Protein AF-A0A3L7J5D7-F1 (afdb_monomer_lite)

Organism: NCBI:txid1164595

Foldseek 3Di:
DDKDKDKDKDKDWDWDQPPVVRDTDTDDIDIDIDIDMDDDDCVRVPDPDDDPPPPPVPPDDPDDPDDPPPPPPCVVVVVVVVVVVVVVVVVVVVVVVVVVVVVVVD

Sequence (106 aa):
MAEVTTTTTTVSTGWNLDTATSTWVAAEPVTTVADAKRAATPVECPVAAAQPAQADDIEASPVAETLPETGSDAGWVVLIAGGLVLVGVQLMLMQRTRRVARENQS

Structure (mmCIF, N/CA/C/O backbone):
data_AF-A0A3L7J5D7-F1
#
_entry.id   AF-A0A3L7J5D7-F1
#
loop_
_atom_site.group_PDB
_atom_site.id
_atom_site.type_symbol
_atom_site.label_atom_id
_atom_site.label_alt_id
_atom_site.label_comp_id
_atom_site.label_asym_id
_atom_site.label_entity_id
_atom_site.label_seq_id
_atom_site.pdbx_PDB_ins_code
_atom_site.Cartn_x
_atom_site.Cartn_y
_atom_site.Cartn_z
_atom_site.occupancy
_atom_site.B_iso_or_equiv
_atom_site.auth_seq_id
_atom_site.auth_comp_id
_atom_site.auth_asym_id
_atom_site.auth_atom_id
_atom_site.pdbx_PDB_model_num
ATOM 1 N N . MET A 1 1 ? 13.151 7.532 -17.005 1.00 72.94 1 MET A N 1
ATOM 2 C CA . MET A 1 1 ? 13.958 6.606 -16.178 1.00 72.94 1 MET A CA 1
ATOM 3 C C . MET A 1 1 ? 12.989 5.813 -15.320 1.00 72.94 1 MET A C 1
ATOM 5 O O . MET A 1 1 ? 11.998 6.399 -14.906 1.00 72.94 1 MET A O 1
ATOM 9 N N . ALA A 1 2 ? 13.203 4.512 -15.128 1.00 87.50 2 ALA A N 1
ATOM 10 C CA . ALA A 1 2 ? 12.331 3.716 -14.265 1.00 87.50 2 ALA A CA 1
ATOM 11 C C . ALA A 1 2 ? 12.617 4.015 -12.780 1.00 87.50 2 ALA A C 1
ATOM 13 O O . ALA A 1 2 ? 13.771 4.240 -12.404 1.00 87.50 2 ALA A O 1
ATOM 14 N N . GLU A 1 3 ? 11.576 4.022 -11.949 1.00 93.06 3 GLU A N 1
ATOM 15 C CA . GLU A 1 3 ? 11.654 4.283 -10.507 1.00 93.06 3 GLU A CA 1
ATOM 16 C C . GLU A 1 3 ? 11.096 3.097 -9.717 1.00 93.06 3 GLU A C 1
ATOM 18 O O . GLU A 1 3 ? 10.107 2.481 -10.112 1.00 93.06 3 GLU A O 1
ATOM 23 N N . VAL A 1 4 ? 11.717 2.808 -8.575 1.00 93.19 4 VAL A N 1
ATOM 24 C CA . VAL A 1 4 ? 11.221 1.854 -7.579 1.00 93.19 4 VAL A CA 1
ATOM 25 C C . VAL A 1 4 ? 10.638 2.652 -6.419 1.00 93.19 4 VAL A C 1
ATOM 27 O O . VAL A 1 4 ? 11.320 3.507 -5.848 1.00 93.19 4 VAL A O 1
ATOM 30 N N . THR A 1 5 ? 9.382 2.365 -6.071 1.00 96.12 5 THR A N 1
ATOM 31 C CA . THR A 1 5 ? 8.714 2.922 -4.888 1.00 96.12 5 THR A CA 1
ATOM 32 C C . THR A 1 5 ? 8.562 1.827 -3.840 1.00 96.12 5 THR A C 1
ATOM 34 O O . THR A 1 5 ? 7.972 0.784 -4.113 1.00 96.12 5 THR A O 1
ATOM 37 N N . THR A 1 6 ? 9.092 2.069 -2.647 1.00 96.50 6 THR A N 1
ATOM 38 C CA . THR A 1 6 ? 8.938 1.201 -1.481 1.00 96.50 6 THR A CA 1
ATOM 39 C C . THR A 1 6 ? 7.940 1.837 -0.528 1.00 96.50 6 THR A C 1
ATOM 41 O O . THR A 1 6 ? 8.218 2.903 0.018 1.00 96.50 6 THR A O 1
ATOM 44 N N . THR A 1 7 ? 6.817 1.164 -0.289 1.00 97.69 7 THR A N 1
ATOM 45 C CA . THR A 1 7 ? 5.791 1.597 0.665 1.00 97.69 7 THR A CA 1
ATOM 46 C C . THR A 1 7 ? 5.949 0.841 1.978 1.00 97.69 7 THR A C 1
ATOM 48 O O . THR A 1 7 ? 5.861 -0.385 2.020 1.00 97.69 7 THR A O 1
ATOM 51 N N . THR A 1 8 ? 6.171 1.570 3.067 1.00 97.75 8 THR A N 1
ATOM 52 C CA . THR A 1 8 ? 6.230 1.033 4.430 1.00 97.75 8 THR A CA 1
ATOM 53 C C . THR A 1 8 ? 4.934 1.382 5.145 1.00 97.75 8 THR A C 1
ATOM 55 O O . THR A 1 8 ? 4.598 2.556 5.279 1.00 97.75 8 THR A O 1
ATOM 58 N N . THR A 1 9 ? 4.209 0.368 5.613 1.00 97.81 9 THR A N 1
ATOM 59 C CA . THR A 1 9 ? 2.987 0.541 6.410 1.00 97.81 9 THR A CA 1
ATOM 60 C C . THR A 1 9 ? 3.270 0.116 7.843 1.00 97.81 9 THR A C 1
ATOM 62 O O . THR A 1 9 ? 3.676 -1.019 8.079 1.00 97.81 9 THR A O 1
ATOM 65 N N . THR A 1 10 ? 3.055 1.017 8.797 1.00 96.75 10 THR A N 1
ATOM 66 C CA . THR A 1 10 ? 3.160 0.728 10.231 1.00 96.75 10 THR A CA 1
ATOM 67 C C . THR A 1 10 ? 1.760 0.736 10.823 1.00 96.75 10 THR A C 1
ATOM 69 O O . THR A 1 10 ? 1.022 1.699 10.631 1.00 96.75 10 THR A O 1
ATOM 72 N N . VAL A 1 11 ? 1.397 -0.320 11.550 1.00 97.31 11 VAL A N 1
ATOM 73 C CA . VAL A 1 11 ? 0.139 -0.398 12.300 1.00 97.31 11 VAL A CA 1
ATOM 74 C C . VAL A 1 11 ? 0.479 -0.464 13.782 1.00 97.31 11 VAL A C 1
ATOM 76 O O . VAL A 1 11 ? 1.080 -1.432 14.244 1.00 97.31 11 VAL A O 1
ATOM 79 N N . SER A 1 12 ? 0.102 0.573 14.521 1.00 96.75 12 SER A N 1
ATOM 80 C CA . SER A 1 12 ? 0.285 0.670 15.965 1.00 96.75 12 SER A CA 1
ATOM 81 C C . SER A 1 12 ? -1.023 0.337 16.668 1.00 96.75 12 SER A C 1
ATOM 83 O O . SER A 1 12 ? -2.043 0.984 16.439 1.00 96.75 12 SER A O 1
ATOM 85 N N . THR A 1 13 ? -0.989 -0.661 17.546 1.00 97.19 13 THR A N 1
ATOM 86 C CA . THR A 1 13 ? -2.122 -1.066 18.388 1.00 97.19 13 THR A CA 1
ATOM 87 C C . THR A 1 13 ? -1.840 -0.742 19.847 1.00 97.19 13 THR A C 1
ATOM 89 O O . THR A 1 13 ? -0.685 -0.756 20.273 1.00 97.19 13 THR A O 1
ATOM 92 N N . GLY A 1 14 ? -2.884 -0.518 20.639 1.00 95.69 14 GLY A N 1
ATOM 93 C CA . GLY A 1 14 ? -2.731 -0.240 22.061 1.00 95.69 14 GLY A CA 1
ATOM 94 C C . GLY A 1 14 ? -3.992 -0.521 22.861 1.00 95.69 14 GLY A C 1
ATOM 95 O O . GLY A 1 14 ? -4.997 -0.991 22.331 1.00 95.69 14 GLY A O 1
ATOM 96 N N . TRP A 1 15 ? -3.916 -0.205 24.147 1.00 97.31 15 TRP A N 1
ATOM 97 C CA . TRP A 1 15 ? -5.036 -0.249 25.076 1.00 97.31 15 TRP A CA 1
ATOM 98 C C . TRP A 1 15 ? -5.157 1.115 25.749 1.00 97.31 15 TRP A C 1
ATOM 100 O O . TRP A 1 15 ? -4.146 1.705 26.128 1.00 97.31 15 TRP A O 1
ATOM 110 N N . ASN A 1 16 ? -6.383 1.597 25.912 1.00 96.94 16 ASN A N 1
ATOM 111 C CA . ASN A 1 16 ? -6.697 2.786 26.691 1.00 96.94 16 ASN A CA 1
ATOM 112 C C . ASN A 1 16 ? -7.369 2.360 27.994 1.00 96.94 16 ASN A C 1
ATOM 114 O O . ASN A 1 16 ? -8.200 1.452 28.001 1.00 96.94 16 ASN A O 1
ATOM 118 N N . LEU A 1 17 ? -7.016 3.012 29.097 1.00 97.12 17 LEU A N 1
ATOM 119 C CA . LEU A 1 17 ? -7.731 2.827 30.352 1.00 97.12 17 LEU A CA 1
ATOM 120 C C . LEU A 1 17 ? -9.020 3.653 30.306 1.00 97.12 17 LEU A C 1
ATOM 122 O O . LEU A 1 17 ? -8.961 4.883 30.280 1.00 97.12 17 LEU A O 1
ATOM 126 N N . ASP A 1 18 ? -10.172 2.986 30.328 1.00 96.94 18 ASP A N 1
ATOM 127 C CA . ASP A 1 18 ? -11.449 3.627 30.618 1.00 96.94 18 ASP A CA 1
ATOM 128 C C . ASP A 1 18 ? -11.533 3.877 32.126 1.00 96.94 18 ASP A C 1
ATOM 130 O O . ASP A 1 18 ? -11.729 2.963 32.931 1.00 96.94 18 ASP A O 1
ATOM 134 N N . THR A 1 19 ? -11.361 5.136 32.519 1.00 97.44 19 THR A N 1
ATOM 135 C CA . THR A 1 19 ? -11.358 5.548 33.925 1.00 97.44 19 THR A CA 1
ATOM 136 C C . THR A 1 19 ? -12.743 5.510 34.563 1.00 97.44 19 THR A C 1
ATOM 138 O O . THR A 1 19 ? -12.827 5.429 35.787 1.00 97.44 19 THR A O 1
ATOM 141 N N . ALA A 1 20 ? -13.824 5.523 33.775 1.00 96.69 20 ALA A N 1
ATOM 142 C CA . ALA A 1 20 ? -15.184 5.461 34.303 1.00 96.69 20 ALA A CA 1
ATOM 143 C C . ALA A 1 20 ? -15.536 4.046 34.777 1.00 96.69 20 ALA A C 1
ATOM 145 O O . ALA A 1 20 ? -16.196 3.875 35.801 1.00 96.69 20 ALA A O 1
ATOM 146 N N . THR A 1 21 ? -15.065 3.028 34.056 1.00 96.75 21 THR A N 1
ATOM 147 C CA . THR A 1 21 ? -15.317 1.614 34.377 1.00 96.75 21 THR A CA 1
ATOM 148 C C . THR A 1 21 ? -14.111 0.906 34.998 1.00 96.75 21 THR A C 1
ATOM 150 O O . THR A 1 21 ? -14.234 -0.231 35.446 1.00 96.75 21 THR A O 1
ATOM 153 N N . SER A 1 22 ? -12.949 1.569 35.063 1.00 95.75 22 SER A N 1
ATOM 154 C CA . SER A 1 22 ? -11.658 0.970 35.439 1.00 95.75 22 SER A CA 1
ATOM 155 C C . SER A 1 22 ? -11.307 -0.272 34.610 1.00 95.75 22 SER A C 1
ATOM 157 O O . SER A 1 22 ? -10.723 -1.227 35.123 1.00 95.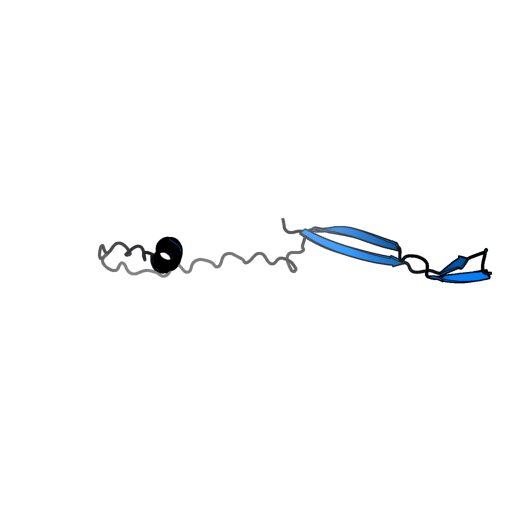75 22 SER A O 1
ATOM 159 N N . THR A 1 23 ? -11.658 -0.271 33.321 1.00 97.81 23 THR A N 1
ATOM 160 C CA . THR A 1 23 ? -11.344 -1.371 32.400 1.00 97.81 23 THR A CA 1
ATOM 161 C C . THR A 1 23 ? -10.403 -0.916 31.291 1.00 97.81 23 THR A C 1
ATOM 163 O O . THR A 1 23 ? -10.415 0.239 30.874 1.00 97.81 23 THR A O 1
ATOM 166 N N . TRP A 1 24 ? -9.550 -1.822 30.814 1.00 97.00 24 TRP A N 1
ATOM 167 C CA . TRP A 1 24 ? -8.743 -1.570 29.624 1.00 97.00 24 TRP A CA 1
ATOM 168 C C . TRP A 1 24 ? -9.565 -1.900 28.384 1.00 97.00 24 TRP A C 1
ATOM 170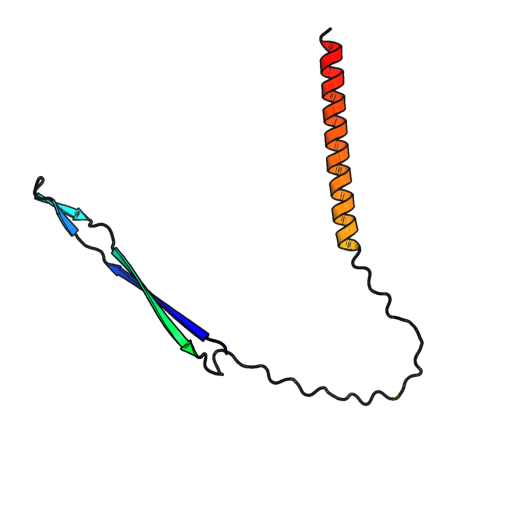 O O . TRP A 1 24 ? -10.049 -3.021 28.235 1.00 97.00 24 TRP A O 1
ATOM 180 N N . VAL A 1 25 ? -9.688 -0.932 27.484 1.00 97.12 25 VAL A N 1
ATOM 181 C CA . VAL A 1 25 ? -10.369 -1.081 26.197 1.00 97.12 25 VAL A CA 1
ATOM 182 C C . VAL A 1 25 ? -9.356 -0.986 25.065 1.00 97.12 25 VAL A C 1
ATOM 184 O O . VAL A 1 25 ? -8.360 -0.269 25.172 1.00 97.12 25 VAL A O 1
ATOM 187 N N . ALA A 1 26 ? -9.578 -1.734 23.985 1.00 97.19 26 ALA A N 1
ATOM 188 C CA . ALA A 1 26 ? -8.699 -1.668 22.825 1.00 97.19 26 ALA A CA 1
ATOM 189 C C . ALA A 1 26 ? -8.711 -0.241 22.254 1.00 97.19 26 ALA A C 1
ATOM 191 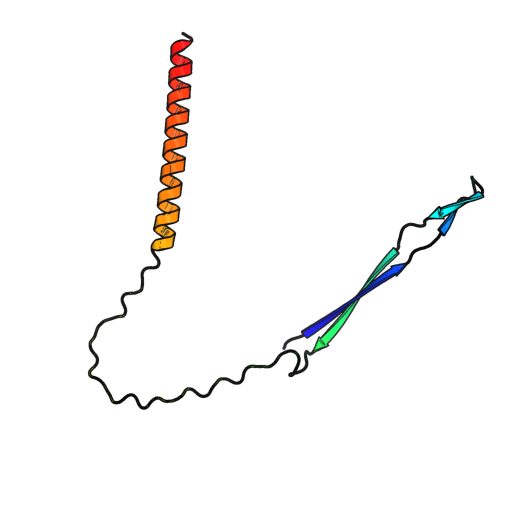O O . ALA A 1 26 ? -9.775 0.338 22.035 1.00 97.19 26 ALA A O 1
ATOM 192 N N . ALA A 1 27 ? -7.527 0.328 22.039 1.00 96.12 27 ALA A N 1
ATOM 193 C CA . ALA A 1 27 ? -7.394 1.593 21.335 1.00 96.12 27 ALA A CA 1
ATOM 194 C C . ALA A 1 27 ? -7.620 1.371 19.835 1.00 96.12 27 ALA A C 1
ATOM 196 O O . ALA A 1 27 ? -7.297 0.304 19.302 1.00 96.12 27 ALA A O 1
ATOM 197 N N . GLU A 1 28 ? -8.134 2.388 19.145 1.00 95.56 28 GLU A N 1
ATOM 198 C CA . GLU A 1 28 ? -8.204 2.346 17.687 1.00 95.56 28 GLU A CA 1
ATOM 199 C C . GLU A 1 28 ? -6.792 2.188 17.098 1.00 95.56 28 GLU A C 1
ATOM 201 O O . GLU A 1 28 ? -5.856 2.864 17.544 1.00 95.56 28 GLU A O 1
ATOM 206 N N . PRO A 1 29 ? -6.604 1.288 16.117 1.00 96.31 29 PRO A N 1
ATOM 207 C CA . PRO A 1 29 ? -5.304 1.096 15.502 1.00 96.31 29 PRO A CA 1
ATOM 208 C C . PRO A 1 29 ? -4.913 2.344 14.710 1.00 96.31 29 PRO A C 1
ATOM 210 O O . PRO A 1 29 ? -5.660 2.822 13.856 1.00 96.31 29 PRO A O 1
ATOM 213 N N . VAL A 1 30 ? -3.703 2.843 14.944 1.00 96.69 30 VAL A N 1
ATOM 214 C CA . VAL A 1 30 ? -3.142 3.956 14.176 1.00 96.69 30 VAL A CA 1
ATOM 215 C C . VAL A 1 30 ? -2.300 3.380 13.050 1.00 96.69 30 VAL A C 1
ATOM 217 O O . VAL A 1 30 ? -1.328 2.671 13.300 1.00 96.69 30 VAL A O 1
ATOM 220 N N . THR A 1 31 ? -2.663 3.691 11.807 1.00 97.75 31 THR A N 1
ATOM 221 C CA . THR A 1 31 ? -1.900 3.273 10.625 1.00 97.75 31 THR A CA 1
ATOM 222 C C . THR A 1 31 ? -1.137 4.459 10.054 1.00 97.75 31 THR A C 1
ATOM 224 O O . THR A 1 31 ? -1.725 5.508 9.796 1.00 97.75 31 THR A O 1
ATOM 227 N N . THR A 1 32 ? 0.164 4.297 9.828 1.00 97.06 32 THR A N 1
ATOM 228 C CA . THR A 1 32 ? 0.996 5.274 9.119 1.00 97.06 32 THR A CA 1
ATOM 229 C C . THR A 1 32 ? 1.603 4.638 7.878 1.00 97.06 32 THR A C 1
ATOM 231 O O . THR A 1 32 ? 1.999 3.472 7.884 1.00 97.06 32 THR A O 1
ATOM 234 N N . VAL A 1 33 ? 1.655 5.408 6.793 1.00 97.75 33 VAL A N 1
ATOM 235 C CA . VAL A 1 33 ? 2.198 4.974 5.504 1.00 97.75 33 VAL A CA 1
ATOM 236 C C . VAL A 1 33 ? 3.318 5.928 5.118 1.00 97.75 33 VAL A C 1
ATOM 238 O O . VAL A 1 33 ? 3.147 7.145 5.185 1.00 97.75 33 VAL A O 1
ATOM 241 N N . ALA A 1 34 ? 4.465 5.374 4.744 1.00 96.69 34 ALA A N 1
ATOM 242 C CA . ALA A 1 34 ? 5.627 6.125 4.298 1.00 96.69 34 ALA A CA 1
ATOM 243 C C . ALA A 1 34 ? 6.173 5.524 3.005 1.00 96.69 34 ALA A C 1
ATOM 245 O O . ALA A 1 34 ? 6.447 4.326 2.942 1.00 96.69 34 ALA A O 1
ATOM 246 N N . ASP A 1 35 ? 6.374 6.370 1.999 1.00 97.62 35 ASP A N 1
ATOM 247 C CA . ASP A 1 35 ? 6.932 5.969 0.713 1.00 97.62 35 ASP A CA 1
ATOM 248 C C . ASP A 1 35 ? 8.374 6.455 0.568 1.00 97.62 35 ASP A C 1
ATOM 250 O O . ASP A 1 35 ? 8.696 7.611 0.846 1.00 97.62 35 ASP A O 1
ATOM 254 N N . ALA A 1 36 ? 9.238 5.575 0.074 1.00 96.62 36 ALA A N 1
ATOM 255 C CA . ALA A 1 36 ? 10.594 5.900 -0.337 1.00 96.62 36 ALA A CA 1
ATOM 256 C C . ALA A 1 36 ? 10.754 5.605 -1.828 1.00 96.62 36 ALA A C 1
ATOM 258 O O . ALA A 1 36 ? 10.400 4.525 -2.299 1.00 96.62 36 ALA A O 1
ATOM 259 N N . LYS A 1 37 ? 11.307 6.561 -2.575 1.00 96.81 37 LYS A N 1
ATOM 260 C CA . LYS A 1 37 ? 11.565 6.415 -4.009 1.00 96.81 37 LYS A CA 1
ATOM 261 C C . LYS A 1 37 ? 13.054 6.356 -4.283 1.00 96.81 37 LYS A C 1
ATOM 263 O O . LYS A 1 37 ? 13.835 7.079 -3.667 1.00 96.81 37 LYS A O 1
ATOM 268 N N . ARG A 1 38 ? 13.437 5.533 -5.253 1.00 96.38 38 ARG A N 1
ATOM 269 C CA . ARG A 1 38 ? 14.782 5.534 -5.832 1.00 96.38 38 ARG A CA 1
ATOM 270 C C . ARG A 1 38 ? 14.739 5.194 -7.314 1.00 96.38 38 ARG A C 1
ATOM 272 O O . ARG A 1 38 ? 13.784 4.588 -7.794 1.00 96.38 38 ARG A O 1
ATOM 279 N N . ALA A 1 39 ? 15.814 5.522 -8.022 1.00 94.19 39 ALA A N 1
ATOM 280 C CA . ALA A 1 39 ? 16.009 5.028 -9.377 1.00 94.19 39 ALA A CA 1
ATOM 281 C C . ALA A 1 39 ? 16.072 3.489 -9.383 1.00 94.19 39 ALA A C 1
ATOM 283 O O . ALA A 1 39 ? 16.670 2.869 -8.492 1.00 94.19 39 ALA A O 1
ATOM 284 N N . ALA A 1 40 ? 15.450 2.881 -10.392 1.00 89.62 40 ALA A N 1
ATOM 285 C CA . ALA A 1 40 ? 15.596 1.458 -10.647 1.00 89.62 40 ALA A CA 1
ATOM 286 C C . ALA A 1 40 ? 17.023 1.153 -11.113 1.00 89.62 40 ALA A C 1
ATOM 288 O O . ALA A 1 40 ? 17.614 1.906 -11.893 1.00 89.62 40 ALA A O 1
ATOM 289 N N . THR A 1 41 ? 17.579 0.040 -10.642 1.00 89.38 41 THR A N 1
ATOM 290 C CA . THR A 1 41 ? 18.847 -0.464 -11.172 1.00 89.38 41 THR A CA 1
ATOM 291 C C . THR A 1 41 ? 18.617 -1.151 -12.525 1.00 89.38 41 THR A C 1
ATOM 293 O O . THR A 1 41 ? 17.515 -1.639 -12.788 1.00 89.38 41 THR A O 1
ATOM 296 N N . PRO A 1 42 ? 19.645 -1.262 -13.387 1.00 83.69 42 PRO A N 1
ATOM 297 C CA . PRO A 1 42 ? 19.526 -1.973 -14.664 1.00 83.69 42 PRO A CA 1
ATOM 298 C C . PRO A 1 42 ? 19.117 -3.448 -14.530 1.00 83.69 42 PRO A C 1
ATOM 300 O O . PRO A 1 42 ? 18.609 -4.024 -15.482 1.00 83.69 42 PRO A O 1
ATOM 303 N N . VAL A 1 43 ? 19.327 -4.062 -13.361 1.00 85.88 43 VAL A N 1
ATOM 304 C CA . VAL A 1 43 ? 18.894 -5.440 -13.071 1.00 85.88 43 VAL A CA 1
ATOM 305 C C . VAL A 1 43 ? 17.391 -5.506 -12.789 1.00 85.88 43 VAL A C 1
ATOM 307 O O . VAL A 1 43 ? 16.729 -6.462 -13.175 1.00 85.88 43 VAL A O 1
ATOM 310 N N . GLU A 1 44 ? 16.839 -4.486 -12.135 1.00 82.75 44 GLU A N 1
ATOM 311 C CA . GLU A 1 44 ? 15.414 -4.408 -11.785 1.00 82.75 44 GLU A CA 1
ATOM 312 C C . GLU A 1 44 ? 14.550 -3.951 -12.959 1.00 82.75 44 GLU A C 1
ATOM 314 O O . GLU A 1 44 ? 13.361 -4.251 -13.019 1.00 82.75 44 GLU A O 1
ATOM 319 N N . CYS A 1 45 ? 15.147 -3.212 -13.891 1.00 81.69 45 CYS A N 1
ATOM 320 C CA . CYS A 1 45 ? 14.527 -2.782 -15.136 1.00 81.69 45 CYS A CA 1
ATOM 321 C C . CYS A 1 45 ? 15.503 -3.032 -16.292 1.00 81.69 45 CYS A C 1
ATOM 323 O O . CYS A 1 45 ? 16.134 -2.081 -16.767 1.00 81.69 45 CYS A O 1
ATOM 325 N N . PRO A 1 46 ? 15.662 -4.295 -16.736 1.00 74.94 46 PRO A N 1
ATOM 326 C CA . PRO A 1 46 ? 16.542 -4.606 -17.847 1.00 74.94 46 PRO A CA 1
ATOM 327 C C . PRO A 1 46 ? 16.006 -3.930 -19.102 1.00 74.94 46 PRO A C 1
ATOM 329 O O . PRO A 1 46 ? 14.918 -4.234 -19.591 1.00 74.94 46 PRO A O 1
ATOM 332 N N . VAL A 1 47 ? 16.784 -2.987 -19.627 1.00 73.81 47 VAL A N 1
ATOM 333 C CA . VAL A 1 47 ? 16.541 -2.458 -20.964 1.00 73.81 47 VAL A CA 1
ATOM 334 C C . VAL A 1 47 ? 16.907 -3.581 -21.922 1.00 73.81 47 VAL A C 1
ATOM 336 O O . VAL A 1 47 ? 18.078 -3.945 -22.025 1.00 73.81 47 VAL A O 1
ATOM 339 N N . ALA A 1 48 ? 15.907 -4.164 -22.586 1.00 73.31 48 ALA A N 1
ATOM 340 C CA . ALA A 1 48 ? 16.164 -5.104 -23.663 1.00 73.31 48 ALA A CA 1
ATOM 341 C C . ALA A 1 48 ? 17.040 -4.393 -24.700 1.00 73.31 48 ALA A C 1
ATOM 343 O O . ALA A 1 48 ? 16.650 -3.358 -25.246 1.00 73.31 48 ALA A O 1
ATOM 344 N N . ALA A 1 49 ? 18.247 -4.911 -24.930 1.00 67.06 49 ALA A N 1
ATOM 345 C CA . ALA A 1 49 ? 19.044 -4.454 -26.052 1.00 67.06 49 ALA A CA 1
ATOM 346 C C . ALA A 1 49 ? 18.219 -4.691 -27.320 1.00 67.06 49 ALA A C 1
ATOM 348 O O . ALA A 1 49 ? 17.633 -5.765 -27.481 1.00 67.06 49 ALA A O 1
ATOM 349 N N . ALA A 1 50 ? 18.147 -3.689 -28.198 1.00 61.41 50 ALA A N 1
ATOM 350 C CA . ALA A 1 50 ? 17.582 -3.897 -29.520 1.00 61.41 50 ALA A CA 1
ATOM 351 C C . ALA A 1 50 ? 18.344 -5.064 -30.154 1.00 61.41 50 ALA A C 1
ATOM 353 O O . ALA A 1 50 ? 19.567 -5.002 -30.298 1.00 61.41 50 ALA A O 1
ATOM 354 N N . GLN A 1 51 ? 17.636 -6.150 -30.456 1.00 65.94 51 GLN A N 1
ATOM 355 C CA . GLN A 1 51 ? 18.236 -7.260 -31.174 1.00 65.94 51 GLN A CA 1
ATOM 356 C C . GLN A 1 51 ? 18.727 -6.692 -32.512 1.00 65.94 51 GLN A C 1
ATOM 358 O O . GLN A 1 51 ? 17.943 -6.006 -33.177 1.00 65.94 51 GLN A O 1
ATOM 363 N N . PRO A 1 52 ? 20.007 -6.878 -32.890 1.00 61.59 52 PRO A N 1
ATOM 364 C CA . PRO A 1 52 ? 20.459 -6.444 -34.200 1.00 61.59 52 PRO A CA 1
ATOM 365 C C . PRO A 1 52 ? 19.534 -7.097 -35.221 1.00 61.59 52 PRO A C 1
ATOM 367 O O . PRO A 1 52 ? 19.326 -8.311 -35.173 1.00 61.59 52 PRO A O 1
ATOM 370 N N . ALA A 1 53 ? 18.924 -6.281 -36.083 1.00 64.44 53 ALA A N 1
ATOM 371 C CA . ALA A 1 53 ? 18.150 -6.802 -37.192 1.00 64.44 53 ALA A CA 1
ATOM 372 C C . ALA A 1 53 ? 19.077 -7.756 -37.947 1.00 64.44 53 ALA A C 1
ATOM 374 O O . ALA A 1 53 ? 20.137 -7.337 -38.418 1.00 64.44 53 ALA A O 1
ATOM 375 N N . GLN A 1 54 ? 18.728 -9.043 -37.995 1.00 57.97 54 GLN A N 1
ATOM 376 C CA . GLN A 1 54 ? 19.339 -9.915 -38.980 1.00 57.97 54 GLN A CA 1
ATOM 377 C C . GLN A 1 54 ? 18.969 -9.297 -40.324 1.00 57.97 54 GLN A C 1
ATOM 379 O O . GLN A 1 54 ? 17.795 -9.221 -40.681 1.00 57.97 54 GLN A O 1
ATOM 384 N N . ALA A 1 55 ? 19.966 -8.745 -41.011 1.00 57.66 55 ALA A N 1
ATOM 385 C CA . ALA A 1 55 ? 19.845 -8.481 -42.426 1.00 57.66 55 ALA A CA 1
ATOM 386 C C . ALA A 1 55 ? 19.836 -9.862 -43.077 1.00 57.66 55 ALA A C 1
ATOM 388 O O . ALA A 1 55 ? 20.889 -10.420 -43.369 1.00 57.66 55 ALA A O 1
ATOM 389 N N . ASP A 1 56 ? 18.654 -10.463 -43.183 1.00 50.59 56 ASP A N 1
ATOM 390 C CA . ASP A 1 56 ? 18.472 -11.552 -44.124 1.00 50.59 56 ASP A CA 1
ATOM 391 C C . ASP A 1 56 ? 18.768 -10.947 -45.498 1.00 50.59 56 ASP A C 1
ATOM 393 O O . ASP A 1 56 ? 18.114 -9.987 -45.916 1.00 50.59 56 ASP A O 1
ATOM 397 N N . ASP A 1 57 ? 19.811 -11.447 -46.160 1.00 52.97 57 ASP A N 1
ATOM 398 C CA . ASP A 1 57 ? 20.074 -11.164 -47.566 1.00 52.97 57 ASP A CA 1
ATOM 399 C C . ASP A 1 57 ? 18.880 -11.706 -48.362 1.00 52.97 57 ASP A C 1
ATOM 401 O O . ASP A 1 57 ? 18.845 -12.865 -48.779 1.00 52.97 57 ASP A O 1
ATOM 405 N N . ILE A 1 58 ? 17.848 -10.875 -48.519 1.00 55.34 58 ILE A N 1
ATOM 406 C CA . ILE A 1 58 ? 16.716 -11.160 -49.389 1.00 55.34 58 ILE A CA 1
ATOM 407 C C . ILE A 1 58 ? 17.249 -11.054 -50.814 1.00 55.34 58 ILE A C 1
ATOM 409 O O . ILE A 1 58 ? 17.352 -9.969 -51.388 1.00 55.34 58 ILE A O 1
ATOM 413 N N . GLU A 1 59 ? 17.607 -12.204 -51.382 1.00 53.75 59 GLU A N 1
ATOM 414 C CA . GLU A 1 59 ? 17.717 -12.380 -52.822 1.00 53.75 59 GLU A CA 1
ATOM 415 C C . GLU A 1 59 ? 16.445 -11.793 -53.452 1.00 53.75 59 GLU A C 1
ATOM 417 O O . GLU A 1 59 ? 15.329 -12.143 -53.055 1.00 53.75 59 GLU A O 1
ATOM 422 N N . ALA A 1 60 ? 16.607 -10.820 -54.353 1.00 50.66 60 ALA A N 1
ATOM 423 C CA . ALA A 1 60 ? 15.508 -10.039 -54.907 1.00 50.66 60 ALA A CA 1
ATOM 424 C C . ALA A 1 60 ? 14.534 -10.945 -55.678 1.00 50.66 60 ALA A C 1
ATOM 426 O O . ALA A 1 60 ? 14.681 -11.184 -56.876 1.00 50.66 60 ALA A O 1
ATOM 427 N N . SER A 1 61 ? 13.526 -11.451 -54.972 1.00 49.56 61 SER A N 1
ATOM 428 C CA . SER A 1 61 ? 12.369 -12.114 -55.558 1.00 49.56 61 SER A CA 1
ATOM 429 C C . SER A 1 61 ? 11.547 -11.074 -56.328 1.00 49.56 61 SER A C 1
ATOM 431 O O . SER A 1 61 ? 11.393 -9.948 -55.842 1.00 49.56 61 SER A O 1
ATOM 433 N N . PRO A 1 62 ? 11.024 -11.398 -57.526 1.00 49.59 62 PRO A N 1
ATOM 434 C CA . PRO A 1 62 ? 10.241 -10.452 -58.309 1.00 49.59 62 PRO A CA 1
ATOM 435 C C . PRO A 1 62 ? 9.031 -9.998 -57.489 1.00 49.59 62 PRO A C 1
ATOM 437 O O . PRO A 1 62 ? 8.234 -10.818 -57.034 1.00 49.59 62 PRO A O 1
ATOM 440 N N . VAL A 1 63 ? 8.917 -8.685 -57.286 1.00 52.16 63 VAL A N 1
ATOM 441 C CA . VAL A 1 63 ? 7.798 -8.057 -56.581 1.00 52.16 63 VAL A CA 1
ATOM 442 C C . VAL A 1 63 ? 6.516 -8.371 -57.349 1.00 52.16 63 VAL A C 1
ATOM 444 O O . VAL A 1 63 ? 6.225 -7.758 -58.374 1.00 52.16 63 VAL A O 1
ATOM 447 N N . ALA A 1 64 ? 5.746 -9.340 -56.862 1.00 53.16 64 ALA A N 1
ATOM 448 C CA . ALA A 1 64 ? 4.333 -9.410 -57.172 1.00 53.16 64 ALA A CA 1
ATOM 449 C C . ALA A 1 64 ? 3.659 -8.274 -56.392 1.00 53.16 64 ALA A C 1
ATOM 451 O O . ALA A 1 64 ? 3.638 -8.286 -55.160 1.00 53.16 64 ALA A O 1
ATOM 452 N N . GLU A 1 65 ? 3.149 -7.270 -57.106 1.00 52.75 65 GLU A N 1
ATOM 453 C CA . GLU A 1 65 ? 2.251 -6.248 -56.566 1.00 52.75 65 GLU A CA 1
ATOM 454 C C . GLU A 1 65 ? 0.935 -6.900 -56.120 1.00 52.75 65 GLU A C 1
ATOM 456 O O . GLU A 1 65 ? -0.093 -6.835 -56.786 1.00 52.75 65 GLU A O 1
ATOM 461 N N . THR A 1 66 ? 0.951 -7.546 -54.966 1.00 56.44 66 THR A N 1
ATOM 462 C CA . THR A 1 66 ? -0.255 -7.758 -54.177 1.00 56.44 66 THR A CA 1
ATOM 463 C C . THR A 1 66 ? -0.088 -6.900 -52.945 1.00 56.44 66 THR A C 1
ATOM 465 O O . THR A 1 66 ? 0.691 -7.233 -52.051 1.00 56.44 66 THR A O 1
ATOM 468 N N . LEU A 1 67 ? -0.785 -5.757 -52.926 1.00 53.53 67 LEU A N 1
ATOM 469 C CA . LEU A 1 67 ? -1.002 -5.025 -51.685 1.00 53.53 67 LEU A CA 1
ATOM 470 C C . LEU A 1 67 ? -1.459 -6.040 -50.630 1.00 53.53 67 LEU A C 1
ATOM 472 O O . LEU A 1 67 ? -2.290 -6.893 -50.961 1.00 53.53 67 LEU A O 1
ATOM 476 N N . PRO A 1 68 ? -0.957 -5.976 -49.385 1.00 48.12 68 PRO A N 1
ATOM 477 C CA . PRO A 1 68 ? -1.570 -6.751 -48.327 1.00 48.12 68 PRO A CA 1
ATOM 478 C C . PRO A 1 68 ? -3.040 -6.340 -48.299 1.00 48.12 68 PRO A C 1
ATOM 480 O O . PRO A 1 68 ? -3.344 -5.154 -48.142 1.00 48.12 68 PRO A O 1
ATOM 483 N N . GLU A 1 69 ? -3.941 -7.307 -48.499 1.00 57.34 69 GLU A N 1
ATOM 484 C CA . GLU A 1 69 ? -5.309 -7.171 -48.022 1.00 57.34 69 GLU A CA 1
ATOM 485 C C . GLU A 1 69 ? -5.159 -6.683 -46.589 1.00 57.34 69 GLU A C 1
ATOM 487 O O . GLU A 1 69 ? -4.635 -7.391 -45.726 1.00 57.34 69 GLU A O 1
ATOM 492 N N . THR A 1 70 ? -5.501 -5.419 -46.353 1.00 54.75 70 THR A N 1
ATOM 493 C CA . THR A 1 70 ? -5.688 -4.915 -45.010 1.00 54.75 70 THR A CA 1
ATOM 494 C C . THR A 1 70 ? -6.718 -5.849 -44.420 1.00 54.75 70 THR A C 1
ATOM 496 O O . THR A 1 70 ? -7.886 -5.790 -44.797 1.00 54.75 70 THR A O 1
ATOM 499 N N . GLY A 1 71 ? -6.245 -6.788 -43.594 1.00 49.72 71 GLY A N 1
ATOM 500 C CA . GLY A 1 71 ? -7.066 -7.734 -42.868 1.00 49.72 71 GLY A CA 1
ATOM 501 C C . GLY A 1 71 ? -8.087 -6.905 -42.125 1.00 49.72 71 GLY A C 1
ATOM 502 O O . GLY A 1 71 ? -7.786 -6.288 -41.105 1.00 49.72 71 GLY A O 1
ATOM 503 N N . SER A 1 72 ? -9.257 -6.776 -42.739 1.00 47.81 72 SER A N 1
ATOM 504 C CA . SER A 1 72 ? -10.350 -6.009 -42.204 1.00 47.81 72 SER A CA 1
ATOM 505 C C . SER A 1 72 ? -10.761 -6.793 -40.981 1.00 47.81 72 SER A C 1
ATOM 507 O O . SER A 1 72 ? -11.369 -7.857 -41.091 1.00 47.81 72 SER A O 1
ATOM 509 N N . ASP A 1 73 ? -10.371 -6.292 -39.816 1.00 53.97 73 ASP A N 1
ATOM 510 C CA . ASP A 1 73 ? -10.736 -6.816 -38.505 1.00 53.97 73 ASP A CA 1
ATOM 511 C C . ASP A 1 73 ? -12.236 -6.533 -38.238 1.00 53.97 73 ASP A C 1
ATOM 513 O O . ASP A 1 73 ? -12.665 -6.019 -37.206 1.00 53.97 73 ASP A O 1
ATOM 517 N N . ALA A 1 74 ? -13.077 -6.834 -39.233 1.00 52.69 74 ALA A N 1
ATOM 518 C CA . ALA A 1 74 ? -14.519 -6.658 -39.254 1.00 52.69 74 ALA A CA 1
ATOM 519 C C . ALA A 1 74 ? -15.236 -7.663 -38.341 1.00 52.69 74 ALA A C 1
ATOM 521 O O . ALA A 1 74 ? -16.435 -7.519 -38.099 1.00 52.69 74 ALA A O 1
ATOM 522 N N . GLY A 1 75 ? -14.520 -8.648 -37.784 1.00 53.56 75 GLY A N 1
ATOM 523 C CA . GLY A 1 75 ? -15.071 -9.610 -36.827 1.00 53.56 75 GLY A CA 1
ATOM 524 C C . GLY A 1 75 ? -15.681 -8.936 -35.594 1.00 53.56 75 GLY A C 1
ATOM 525 O O . GLY A 1 75 ? -16.751 -9.334 -35.136 1.00 53.56 75 GLY A O 1
ATOM 526 N N . TRP A 1 76 ? -15.076 -7.846 -35.112 1.00 51.78 76 TRP A N 1
ATOM 527 C CA . TRP A 1 76 ? -15.610 -7.081 -33.980 1.00 51.78 76 TRP A CA 1
ATOM 528 C C . TRP A 1 76 ? -16.840 -6.245 -34.355 1.00 51.78 76 TRP A C 1
ATOM 530 O O . TRP A 1 76 ? -17.768 -6.113 -33.557 1.00 51.78 76 TRP A O 1
ATOM 540 N N . VAL A 1 77 ? -16.897 -5.726 -35.586 1.00 54.66 77 VAL A N 1
ATOM 541 C CA . VAL A 1 77 ? -18.043 -4.938 -36.073 1.00 54.66 77 VAL A CA 1
ATOM 542 C C . VAL A 1 77 ? -19.281 -5.825 -36.247 1.00 54.66 77 VAL A C 1
ATOM 544 O O . VAL A 1 77 ? -20.387 -5.404 -35.905 1.00 54.66 77 VAL A O 1
ATOM 547 N N . VAL A 1 78 ? -19.107 -7.077 -36.687 1.00 55.12 78 VAL A N 1
ATOM 548 C CA . VAL A 1 78 ? -20.206 -8.053 -36.800 1.00 55.12 78 VAL A CA 1
ATOM 549 C C . VAL A 1 78 ? -20.809 -8.389 -35.429 1.00 55.12 78 VAL A C 1
ATOM 551 O O . VAL A 1 78 ? -22.033 -8.483 -35.310 1.00 55.12 78 VAL A O 1
ATOM 554 N N . LEU A 1 79 ? -19.992 -8.491 -34.374 1.00 55.72 79 LEU A N 1
ATOM 555 C CA . LEU A 1 79 ? -20.490 -8.743 -33.014 1.00 55.72 79 LEU A CA 1
ATOM 556 C C . LEU A 1 79 ? -21.319 -7.569 -32.467 1.00 55.72 79 LEU A C 1
ATOM 558 O O . LEU A 1 79 ? -22.361 -7.783 -31.844 1.00 55.72 79 LEU A O 1
ATOM 562 N N . ILE A 1 80 ? -20.908 -6.329 -32.746 1.00 57.88 80 ILE A N 1
ATOM 563 C CA . ILE A 1 80 ? -21.627 -5.128 -32.292 1.00 57.88 80 ILE A CA 1
ATOM 564 C C . ILE A 1 80 ? -22.943 -4.950 -33.067 1.00 57.88 80 ILE A C 1
ATOM 566 O O . ILE A 1 80 ? -23.980 -4.646 -32.470 1.00 57.88 80 ILE A O 1
ATOM 570 N N . ALA A 1 81 ? -22.938 -5.200 -34.380 1.00 56.69 81 ALA A N 1
ATOM 571 C CA . ALA A 1 81 ? -24.141 -5.120 -35.206 1.00 56.69 81 ALA A CA 1
ATOM 572 C C . ALA A 1 81 ? -25.183 -6.192 -34.826 1.00 56.69 81 ALA A C 1
ATOM 574 O O . ALA A 1 81 ? -26.370 -5.882 -34.717 1.00 56.69 81 ALA A O 1
ATOM 575 N N . GLY A 1 82 ? -24.751 -7.430 -34.551 1.00 56.59 82 GLY A N 1
ATOM 576 C CA . GLY A 1 82 ? -25.642 -8.511 -34.114 1.00 56.59 82 GLY A CA 1
ATOM 577 C C . GLY A 1 82 ? -26.314 -8.240 -32.761 1.00 56.59 82 GLY A C 1
ATOM 578 O O . GLY A 1 82 ? -27.509 -8.503 -32.597 1.00 56.59 82 GLY A O 1
ATOM 579 N N . GLY A 1 83 ? -25.584 -7.649 -31.808 1.00 59.12 83 GLY A N 1
ATOM 580 C CA . GLY A 1 83 ? -26.123 -7.291 -30.491 1.00 59.12 83 GLY A CA 1
ATOM 581 C C . GLY A 1 83 ? -27.228 -6.230 -30.548 1.00 59.12 83 GLY A C 1
ATOM 582 O O . GLY A 1 83 ? -28.262 -6.374 -29.891 1.00 59.12 83 GLY A O 1
ATOM 583 N N . LEU A 1 84 ? -27.062 -5.193 -31.376 1.00 63.03 84 LEU A N 1
ATOM 584 C CA . LEU A 1 84 ? -28.053 -4.117 -31.515 1.00 63.03 84 LEU A CA 1
ATOM 585 C C . LEU A 1 84 ? -29.377 -4.598 -32.125 1.00 63.03 84 LEU A C 1
ATOM 587 O O . LEU A 1 84 ? -30.444 -4.148 -31.702 1.00 63.03 84 LEU A O 1
ATOM 591 N N . VAL A 1 85 ? -29.335 -5.549 -33.063 1.00 66.25 85 VAL A N 1
ATOM 592 C CA . VAL A 1 85 ? -30.552 -6.123 -33.664 1.00 66.25 85 VAL A CA 1
ATOM 593 C C . VAL A 1 85 ? -31.365 -6.901 -32.626 1.00 66.25 85 VAL A C 1
ATOM 595 O O . VAL A 1 85 ? -32.581 -6.723 -32.550 1.00 66.25 85 VAL A O 1
ATOM 598 N N . LEU A 1 86 ? -30.721 -7.705 -31.774 1.00 64.44 86 LEU A N 1
ATOM 599 C CA . LEU A 1 86 ? -31.420 -8.467 -30.730 1.00 64.44 86 LEU A CA 1
ATOM 600 C C . LEU A 1 86 ? -32.088 -7.557 -29.688 1.00 64.44 86 LEU A C 1
ATOM 602 O O . LEU A 1 86 ? -33.230 -7.809 -29.294 1.00 64.44 86 LEU A O 1
ATOM 606 N N . VAL A 1 87 ? -31.422 -6.469 -29.284 1.00 71.31 87 VAL A N 1
ATOM 607 C CA . VAL A 1 87 ? -32.001 -5.476 -28.360 1.00 71.31 87 VAL A CA 1
ATOM 608 C C . VAL A 1 87 ? -33.179 -4.739 -29.008 1.00 71.31 87 VAL A C 1
ATOM 610 O O . VAL A 1 87 ? -34.222 -4.565 -28.372 1.00 71.31 87 VAL A O 1
ATOM 613 N N . GLY A 1 88 ? -33.063 -4.363 -30.285 1.00 69.62 88 GLY A N 1
ATOM 614 C CA . GLY A 1 88 ? -34.144 -3.722 -31.038 1.00 69.62 88 GLY A CA 1
ATOM 615 C C . GLY A 1 88 ? -35.386 -4.609 -31.182 1.00 69.62 88 GLY A C 1
ATOM 616 O O . GLY A 1 88 ? -36.503 -4.153 -30.931 1.00 69.62 88 GLY A O 1
ATOM 617 N N . VAL A 1 89 ? -35.205 -5.893 -31.511 1.00 72.62 89 VAL A N 1
ATOM 618 C CA . VAL A 1 89 ? -36.312 -6.858 -31.642 1.00 72.62 89 VAL A CA 1
ATOM 619 C C . VAL A 1 89 ? -37.017 -7.083 -30.302 1.00 72.62 89 VAL A C 1
ATOM 621 O O . VAL A 1 89 ? -38.249 -7.083 -30.256 1.00 72.62 89 VAL A O 1
ATOM 624 N N . GLN A 1 90 ? -36.270 -7.202 -29.200 1.00 68.56 90 GLN A N 1
ATOM 625 C CA . GLN A 1 90 ? -36.857 -7.340 -27.861 1.00 68.56 90 GLN A CA 1
ATOM 626 C C . GLN A 1 90 ? -37.694 -6.118 -27.462 1.00 68.56 90 GLN A C 1
ATOM 628 O O . GLN A 1 90 ? -38.820 -6.262 -26.980 1.00 68.56 90 GLN A O 1
ATOM 633 N N . LEU A 1 91 ? -37.191 -4.906 -27.715 1.00 73.56 91 LEU A N 1
ATOM 634 C CA . LEU A 1 91 ? -37.938 -3.675 -27.446 1.00 73.56 91 LEU A CA 1
ATOM 635 C C . LEU A 1 91 ? -39.214 -3.584 -28.289 1.00 73.56 91 LEU A C 1
ATOM 637 O O . LEU A 1 91 ? -40.269 -3.216 -27.768 1.00 73.56 91 LEU A O 1
ATOM 641 N N . MET A 1 92 ? -39.150 -3.966 -29.566 1.00 75.88 92 MET A N 1
ATOM 642 C CA . MET A 1 92 ? -40.313 -3.943 -30.452 1.00 75.88 92 MET A CA 1
ATOM 643 C C . MET A 1 92 ? -41.381 -4.967 -30.026 1.00 75.88 92 MET A C 1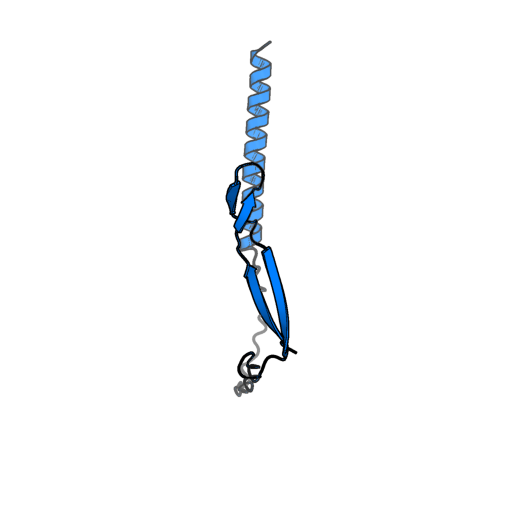
ATOM 645 O O . MET A 1 92 ? -42.572 -4.645 -30.009 1.00 75.88 92 MET A O 1
ATOM 649 N N . LEU A 1 93 ? -40.974 -6.169 -29.599 1.00 72.75 93 LEU A N 1
ATOM 650 C CA . LEU A 1 93 ? -41.882 -7.184 -29.051 1.00 72.75 93 LEU A CA 1
ATOM 651 C C . LEU A 1 93 ? -42.534 -6.719 -27.742 1.00 72.75 93 LEU A C 1
ATOM 653 O O . LEU A 1 93 ? -43.750 -6.849 -27.593 1.00 72.75 93 LEU A O 1
ATOM 657 N N . MET A 1 94 ? -41.773 -6.107 -26.828 1.00 70.88 94 MET A N 1
ATOM 658 C CA . MET A 1 94 ? -42.323 -5.542 -25.589 1.00 70.88 94 MET A CA 1
ATOM 659 C C . MET A 1 94 ? -43.298 -4.386 -25.842 1.00 70.88 94 MET A C 1
ATOM 661 O O . MET A 1 94 ? -44.307 -4.257 -25.147 1.00 70.88 94 MET A O 1
ATOM 665 N N . GLN A 1 95 ? -43.034 -3.532 -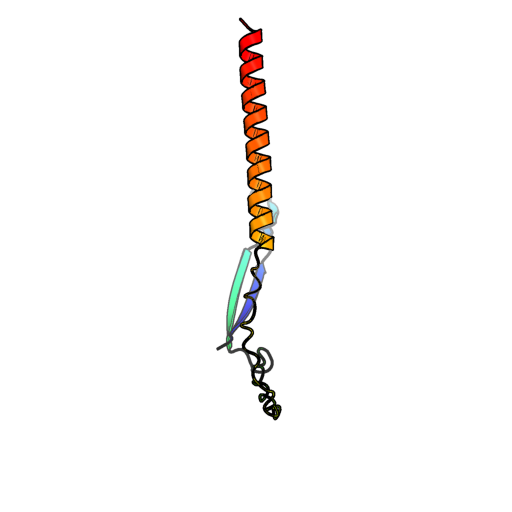26.833 1.00 74.19 95 GLN A N 1
ATOM 666 C CA . GLN A 1 95 ? -43.974 -2.472 -27.200 1.00 74.19 95 GLN A CA 1
ATOM 667 C C . GLN A 1 95 ? -45.266 -3.038 -27.796 1.00 74.19 95 GLN A C 1
ATOM 669 O O . GLN A 1 95 ? -46.353 -2.537 -27.493 1.00 74.19 95 GLN A O 1
ATOM 674 N N . ARG A 1 96 ? -45.171 -4.103 -28.601 1.00 69.25 96 ARG A N 1
ATOM 675 C CA . ARG A 1 96 ? -46.340 -4.746 -29.207 1.00 69.25 96 ARG A CA 1
ATOM 676 C C . ARG A 1 96 ? -47.228 -5.420 -28.161 1.00 69.25 96 ARG A C 1
ATOM 678 O O . ARG A 1 96 ? -48.437 -5.212 -28.189 1.00 69.25 96 ARG A O 1
ATOM 685 N N . THR A 1 97 ? -46.658 -6.152 -27.203 1.00 70.62 97 THR A N 1
ATOM 686 C CA . THR A 1 97 ? -47.447 -6.794 -26.134 1.00 70.62 97 THR A CA 1
ATOM 687 C C . THR A 1 97 ? -48.119 -5.773 -25.217 1.00 70.62 97 THR A C 1
ATOM 689 O O . THR A 1 97 ? -49.273 -5.959 -24.836 1.00 70.62 97 THR A O 1
ATOM 692 N N . ARG A 1 98 ? -47.459 -4.642 -24.930 1.00 66.06 98 ARG A N 1
ATOM 693 C CA . ARG A 1 98 ? -48.053 -3.542 -24.150 1.00 66.06 98 ARG A CA 1
ATOM 694 C C . ARG A 1 98 ? -49.206 -2.835 -24.863 1.00 66.06 98 ARG A C 1
ATOM 696 O O . ARG A 1 98 ? -50.123 -2.378 -24.187 1.00 66.06 98 ARG A O 1
ATOM 703 N N . ARG A 1 99 ? -49.177 -2.729 -26.197 1.00 62.19 99 ARG A N 1
ATOM 704 C CA . ARG A 1 99 ? -50.308 -2.179 -26.966 1.00 62.19 99 ARG A CA 1
ATOM 705 C C . ARG A 1 99 ? -51.513 -3.116 -26.946 1.00 62.19 99 ARG A C 1
ATOM 707 O O . ARG A 1 99 ? -52.599 -2.668 -26.604 1.00 62.19 99 ARG A O 1
ATOM 714 N N . VAL A 1 100 ? -51.301 -4.409 -27.188 1.00 60.22 100 VAL A N 1
ATOM 715 C CA . VAL A 1 100 ? -52.382 -5.413 -27.178 1.00 60.22 100 VAL A CA 1
ATOM 716 C C . VAL A 1 100 ? -53.023 -5.545 -25.789 1.00 60.22 100 VAL A C 1
ATOM 718 O O . VAL A 1 100 ? -54.239 -5.656 -25.673 1.00 60.22 100 VAL A O 1
ATOM 721 N N . ALA A 1 101 ? -52.235 -5.452 -24.712 1.00 58.44 101 ALA A N 1
ATOM 722 C CA . ALA A 1 101 ? -52.769 -5.471 -23.348 1.00 58.44 101 ALA A CA 1
ATOM 723 C C . ALA A 1 101 ? -53.673 -4.265 -23.019 1.00 58.44 101 ALA A C 1
ATOM 725 O O . ALA A 1 101 ? -54.545 -4.384 -22.165 1.00 58.44 101 ALA A O 1
ATOM 726 N N . ARG A 1 102 ? -53.486 -3.116 -23.687 1.00 58.75 102 ARG A N 1
ATOM 727 C CA . ARG A 1 102 ? -54.352 -1.937 -23.516 1.00 58.75 102 ARG A CA 1
ATOM 728 C C . ARG A 1 102 ? -55.644 -2.022 -24.327 1.00 58.75 102 ARG A C 1
ATOM 730 O O . ARG A 1 102 ? -56.638 -1.453 -23.900 1.00 58.75 102 ARG A O 1
ATOM 737 N N . GLU A 1 103 ? -55.642 -2.726 -25.455 1.00 57.84 103 GLU A N 1
ATOM 738 C CA . GLU A 1 103 ? -56.843 -2.910 -26.285 1.00 57.84 103 GLU A CA 1
ATOM 739 C C . GLU A 1 103 ? -57.824 -3.930 -25.681 1.00 57.84 103 GLU A C 1
ATOM 741 O O . GLU A 1 103 ? -59.023 -3.775 -25.851 1.00 57.84 103 GLU A O 1
ATOM 746 N N . ASN A 1 104 ? -57.350 -4.906 -24.897 1.00 56.31 104 ASN A N 1
ATOM 747 C CA . ASN A 1 104 ? -58.200 -5.897 -24.210 1.00 56.31 104 ASN A CA 1
ATOM 748 C C . ASN A 1 104 ? -58.807 -5.421 -22.867 1.00 56.31 104 ASN A C 1
ATOM 750 O O . ASN A 1 104 ? -59.410 -6.223 -22.154 1.00 56.31 104 ASN A O 1
ATOM 754 N N . GLN A 1 105 ? -58.609 -4.154 -22.482 1.00 54.62 105 GLN A N 1
ATOM 755 C CA . GLN A 1 105 ? -59.192 -3.547 -21.271 1.00 54.62 105 GLN A CA 1
ATOM 756 C C . GLN A 1 105 ? -60.224 -2.442 -21.572 1.00 54.62 105 GLN A C 1
ATOM 758 O O . GLN A 1 105 ? -60.683 -1.779 -20.640 1.00 54.62 105 GLN A O 1
ATOM 763 N N . SER A 1 106 ? -60.589 -2.251 -22.844 1.00 53.94 106 SER A N 1
ATOM 764 C CA . SER A 1 106 ? -61.741 -1.445 -23.274 1.00 53.94 106 SER A CA 1
ATOM 765 C C . SER A 1 106 ? -62.858 -2.344 -23.782 1.00 53.94 106 SER A C 1
ATOM 767 O O . SER A 1 106 ? -63.999 -1.831 -23.798 1.00 53.94 106 SER A O 1
#

Radius of gyration: 34.93 Å; chains: 1; bounding box: 82×19×94 Å

pLDDT: mean 74.66, std 18.36, range [47.81, 97.81]

Secondary structure (DSSP, 8-state):
--EEEEEEEEEE--EEEETTTTEEEEPPPEEEEEEEEEEPPTTTS--PPPPPP--------------------THHHHHHHHHHHHHHHHHHHHHHHHHHHHHTT-

=== Feature glossary ===
The record interleaves many kinds of information about one protein. Here is each kind framed as the question it answers.

Q: Are the domains correctly placed relative to each other?
A: Predicted aligned error is AlphaFold's pairwise confidence. Unlike pLDDT (per-residue), PAE is per-residue-pair and captures whether two parts of the structure are correctly placed relative to each other. Units are ångströms of expected positional error.

Q: Which residues are in helices, strands, or loops?
A: Eight-state secondary structure (DSSP): H is the canonical α-helix, G the tighter 3₁₀-helix, I the wider π-helix; E/B are β-structure, T and S are turns and bends, and '-' is everything else. DSSP derives these from the pattern of main-chain N–H···O=C hydrogen bonds, not from the sequence.

Q: What if only a Cα trace is available?
A: P-SEA three-state annotation labels each residue as helix, strand, or coil based purely on the geometry of the Cα trace. It serves as a fallback when the full backbone (and thus DSSP) is unavailable.

Q: What are the backbone torsion angles?
A: φ (phi) and ψ (psi) are the two rotatable backbone dihedrals per residue: φ is the C(i-1)–N–Cα–C torsion, ψ is the N–Cα–C–N(i+1) torsion, both in degrees on (−180°, 180°]. α-helical residues cluster near (−60°, −45°); β-strand residues near (−120°, +130°). A Ramachandran plot is simply a scatter of (φ, ψ) for every residue.

Q: What known structures does this most resemble?
A: Structural nearest neighbors (via Foldseek easy-search vs the PDB). Reported per hit: target PDB id, E-value, and alignment TM-score. A TM-score above ~0.5 is the conventional threshold for 'same fold'.

Q: What family and function is it annotated with?
A: Database cross-references. InterPro integrates a dozen domain/family signature databases into unified entries with residue-range hits. GO terms attach function/process/location labels with evidence codes. CATH codes position the f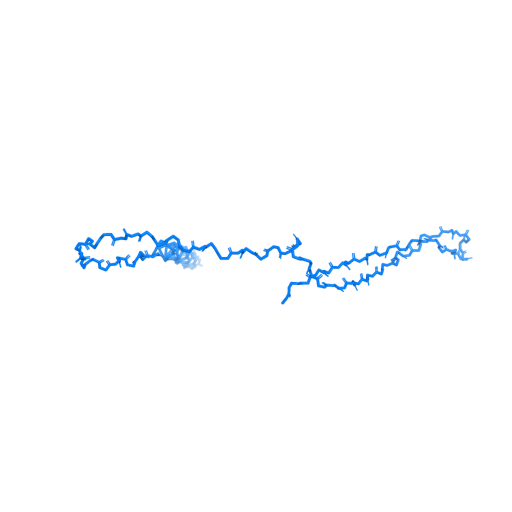old in a four-level structural taxonomy. Organism is the NCBI-taxonomy species name.

Q: Which residues are buried vs exposed?
A: Solvent accessibility: the surface area of each residue that a 1.4 Å water probe can touch, in Å². When only backbone atoms are present the absolute values are lower than full-atom SASA (side chains contribute most of the area) and are flagged as backbone-only.

Q: What do the diagnostic plots show?
A: Three diagnostic plots accompany the record. The Cα contact map visualizes the tertiary structure as a 2D adjacency matrix (8 Å cutoff, sequence-local contacts suppressed). The Ramachandran plot shows the distribution of backbone (φ, ψ) torsions, with points in the α and β basins reflecting secondary structure content. The PAE plot shows AlphaFold's inter-residue confidence as a color matrix.

Q: What is the amino-acid chain?
A: The amino-acid sequence is the protein's primary structure: the linear order of residues from the N-terminus to the C-terminus, written in one-letter code. Everything else here — the 3D coordinates, the secondary structure, the domain annotations — is ultimately a consequence of this string.

Q: What do the rendered images show?
A: The six renders are orthographic views along the three Cartesian axes in both directions. Representation (cartoon, sticks, or surface) and color scheme (sequence-rainbow or by-chain) vary across proteins so the training set covers all the common visualization conventions.

Q: Where is each backbone atom in 3D?
A: The mmCIF table is the protein's shape written out atom by atom. For each backbone N, Cα, C, and carbonyl O, it records an (x, y, z) coordinate triple in Å plus the residue type, chain letter, and residue number.

Q: How mobile is each atom in the crystal?
A: For experimental (PDB) structures, the B-factor (temperature factor) quantifies the positional spread of each atom in the crystal — a combination of thermal vibration and static disorder — in units of Å². High B-factors mark flexible loops or poorly resolved regions; low B-factors mark the rigid, well-ordered core.

Q: How big and how compact is the whole molecule?
A: Three whole-structure scalars: the radius of gyration (RMS distance of Cα from centroid, in Å), the count of Cα–Cα contacts (pairs closer than 8 Å and separated by more than four residues in sequence — i.e. tertiary, not local, contacts), and the bounding-box dimensions. Together they distinguish compact globular folds from extended fibres or disordered chains.

Q: What does the local fold look like, residue by residue?
A: A 3Di character summarizes, for each residue, the relative orientation of the Cα frame of its nearest spatial neighbor. Because it encodes fold topology rather than chemistry, 3Di alignments detect remote structural similarity that sequence alignment misses.

Q: How confident is the AlphaFold model at each residue?
A: For AlphaFold models, the B-factor field carries pLDDT — the model's own estimate of local accuracy on a 0–100 scale. Regions with pLDDT<50 should be treated as essentially unmodeled; they often correspond to intrinsically disordered segments.